Protein AF-A0A819PE55-F1 (afdb_monomer_lite)

Radius of gyration: 17.73 Å; chains: 1; bounding box: 42×28×51 Å

Secondary structure (DSSP, 8-state):
--EE-SSEEEEEETTTTEEEEEEGGGBSS-GGG--TT--EEEEEEEETTTTEEEEEEEEE-------SSPPP----S--------------

Sequence (91 aa):
IEKLCSTYGFVYCCHRDGRYFFHFSEYKNDITQAKIGDVVEFEIIIDKRKQKPVAINIIPVSSEIIGENRVEGTIAVVARQQLLNNGVNFI

Structure (mmCIF, N/CA/C/O backbone):
data_AF-A0A819PE55-F1
#
_entry.id   AF-A0A819PE55-F1
#
loop_
_atom_site.group_PDB
_atom_site.id
_atom_site.type_symbol
_atom_site.label_atom_id
_atom_site.label_alt_id
_atom_site.label_comp_id
_atom_site.label_asym_id
_atom_site.label_entity_id
_atom_site.label_seq_id
_atom_site.pdbx_PDB_ins_code
_atom_site.Cartn_x
_atom_site.Cartn_y
_atom_site.Cartn_z
_atom_site.occupancy
_atom_site.B_iso_or_equiv
_atom_site.auth_seq_id
_atom_site.auth_comp_id
_atom_site.auth_asym_id
_atom_site.auth_atom_id
_atom_site.pdbx_PDB_model_num
ATOM 1 N N . ILE A 1 1 ? -3.779 -3.108 -3.547 1.00 94.44 1 ILE A N 1
ATOM 2 C CA . ILE A 1 1 ? -4.488 -3.081 -2.249 1.00 94.44 1 ILE A CA 1
ATOM 3 C C . ILE A 1 1 ? -5.231 -4.397 -2.102 1.00 94.44 1 ILE A C 1
ATOM 5 O O . ILE A 1 1 ? -5.982 -4.760 -2.995 1.00 94.44 1 ILE A O 1
ATOM 9 N N . GLU A 1 2 ? -5.004 -5.123 -1.011 1.00 96.06 2 GLU A N 1
ATOM 10 C CA . GLU A 1 2 ? -5.626 -6.434 -0.764 1.00 96.06 2 GLU A CA 1
ATOM 11 C C . GLU A 1 2 ? -6.943 -6.306 0.013 1.00 96.06 2 GLU A C 1
ATOM 13 O O . GLU A 1 2 ? -7.913 -6.999 -0.276 1.00 96.06 2 GLU A O 1
ATOM 18 N N . LYS A 1 3 ? -7.001 -5.412 1.010 1.00 97.31 3 LYS A N 1
ATOM 19 C CA . LYS A 1 3 ? -8.193 -5.214 1.847 1.00 97.31 3 LYS A CA 1
ATOM 20 C C . LYS A 1 3 ? -8.276 -3.782 2.362 1.00 97.31 3 LYS A C 1
ATOM 22 O O . LYS A 1 3 ? -7.258 -3.219 2.756 1.00 97.31 3 LYS A O 1
ATOM 27 N N . LEU A 1 4 ? -9.491 -3.246 2.443 1.00 97.69 4 LEU A N 1
ATOM 28 C CA . LEU A 1 4 ? -9.809 -1.970 3.087 1.00 97.69 4 LEU A CA 1
ATOM 29 C C . LEU A 1 4 ? -10.794 -2.205 4.242 1.00 97.69 4 LEU A C 1
ATOM 31 O O . LEU A 1 4 ? -11.725 -3.002 4.118 1.00 97.69 4 LEU A O 1
ATOM 35 N N . CYS A 1 5 ? -10.554 -1.546 5.371 1.00 96.31 5 CYS A N 1
ATOM 36 C CA . CYS A 1 5 ? -11.423 -1.500 6.550 1.00 96.31 5 CYS A CA 1
ATOM 37 C C . CYS A 1 5 ? -11.867 -0.039 6.793 1.00 96.31 5 CYS A C 1
ATOM 39 O O . CYS A 1 5 ? -11.753 0.790 5.900 1.00 96.31 5 CYS A O 1
ATOM 41 N N . SER A 1 6 ? -12.368 0.307 7.986 1.00 94.75 6 SER A N 1
ATOM 42 C CA . SER A 1 6 ? -12.893 1.659 8.258 1.00 94.75 6 SER A CA 1
ATOM 43 C C . SER A 1 6 ? -11.836 2.773 8.273 1.00 94.75 6 SER A C 1
ATOM 45 O O . SER A 1 6 ? -12.136 3.889 7.870 1.00 94.75 6 SER A O 1
ATOM 47 N N . THR A 1 7 ? -10.622 2.502 8.767 1.00 96.44 7 THR A N 1
ATOM 48 C CA . THR A 1 7 ? -9.552 3.517 8.937 1.00 96.44 7 THR A CA 1
ATOM 49 C C . THR A 1 7 ? -8.160 3.013 8.540 1.00 96.44 7 THR A C 1
ATOM 51 O O . THR A 1 7 ? -7.146 3.681 8.747 1.00 96.44 7 THR A O 1
ATOM 54 N N . TYR A 1 8 ? -8.084 1.799 8.002 1.00 97.25 8 TYR A N 1
ATOM 55 C CA . TYR A 1 8 ? -6.832 1.131 7.671 1.00 97.25 8 TYR A CA 1
ATOM 56 C C . TYR A 1 8 ? -7.043 0.111 6.556 1.00 97.25 8 TYR A C 1
ATOM 58 O O . TYR A 1 8 ? -8.174 -0.276 6.250 1.00 97.25 8 TYR A O 1
ATOM 66 N N . GLY A 1 9 ? -5.949 -0.372 5.982 1.00 97.56 9 GLY A N 1
ATOM 67 C CA . GLY A 1 9 ? -5.982 -1.408 4.963 1.00 97.56 9 GLY A CA 1
ATOM 68 C C . GLY A 1 9 ? -4.776 -2.334 5.007 1.00 97.56 9 GLY A C 1
ATOM 69 O O . GLY A 1 9 ? -3.905 -2.242 5.876 1.00 97.56 9 GLY A O 1
ATOM 70 N N . PHE A 1 10 ? -4.753 -3.254 4.048 1.00 97.62 10 PHE A N 1
ATOM 71 C CA . PHE A 1 10 ? -3.632 -4.144 3.790 1.00 97.62 10 PHE A CA 1
ATOM 72 C C . PHE A 1 10 ? -3.207 -4.068 2.327 1.00 97.62 10 PHE A C 1
ATOM 74 O O . PHE A 1 10 ? -4.054 -4.070 1.427 1.00 97.62 10 PHE A O 1
ATOM 81 N N . VAL A 1 11 ? -1.897 -4.042 2.095 1.00 96.56 11 VAL A N 1
ATOM 82 C CA . VAL A 1 11 ? -1.286 -4.178 0.768 1.00 96.56 11 VAL A CA 1
ATOM 83 C C . VAL A 1 11 ? -0.525 -5.494 0.694 1.00 96.56 11 VAL A C 1
ATOM 85 O O . VAL A 1 11 ? 0.077 -5.924 1.680 1.00 96.56 11 VAL A O 1
ATOM 88 N N . TYR A 1 12 ? -0.550 -6.114 -0.479 1.00 96.00 12 TYR A N 1
ATOM 89 C CA . TYR A 1 12 ? 0.233 -7.304 -0.776 1.00 96.00 12 TYR A CA 1
ATOM 90 C C . TYR A 1 12 ? 1.462 -6.911 -1.597 1.00 96.00 12 TYR A C 1
ATOM 92 O O . TYR A 1 12 ? 1.333 -6.177 -2.578 1.00 96.00 12 TYR A O 1
ATOM 100 N N . CYS A 1 13 ? 2.641 -7.397 -1.210 1.00 90.50 13 CYS A N 1
ATOM 101 C CA . CYS A 1 13 ? 3.876 -7.248 -1.974 1.00 90.50 13 CYS A CA 1
ATOM 102 C C . CYS A 1 13 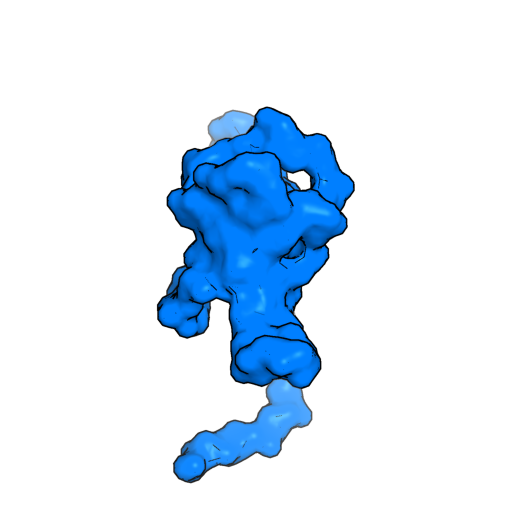? 4.203 -8.553 -2.701 1.00 90.50 13 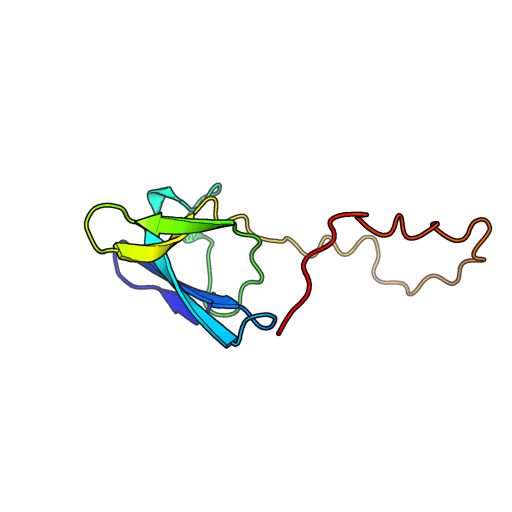CYS A C 1
ATOM 104 O O . CYS A 1 13 ? 4.566 -9.535 -2.056 1.00 90.50 13 CYS A O 1
ATOM 106 N N . CYS A 1 14 ? 4.156 -8.542 -4.033 1.00 81.12 14 CYS A N 1
ATOM 107 C CA . CYS A 1 14 ? 4.499 -9.705 -4.856 1.00 81.12 14 CYS A CA 1
ATOM 108 C C . CYS A 1 14 ? 5.985 -10.100 -4.795 1.00 81.12 14 CYS A C 1
ATOM 110 O O . CYS A 1 14 ? 6.309 -11.264 -4.973 1.00 81.12 14 CYS A O 1
ATOM 112 N N . HIS A 1 15 ? 6.896 -9.159 -4.523 1.00 78.94 15 HIS A N 1
ATOM 113 C CA . HIS A 1 15 ? 8.340 -9.432 -4.510 1.00 78.94 15 HIS A CA 1
ATOM 114 C C . HIS A 1 15 ? 8.855 -10.022 -3.192 1.00 78.94 15 HIS A C 1
ATOM 116 O O . HIS A 1 15 ? 9.955 -10.565 -3.153 1.00 78.94 15 HIS A O 1
ATOM 122 N N . ARG A 1 16 ? 8.114 -9.850 -2.091 1.00 76.56 16 ARG A N 1
ATOM 123 C CA . ARG A 1 16 ? 8.536 -10.272 -0.745 1.00 76.56 16 ARG A CA 1
ATOM 124 C C . ARG A 1 16 ? 7.510 -11.164 -0.041 1.00 76.56 16 ARG A C 1
ATOM 126 O O . ARG A 1 16 ? 7.607 -11.302 1.173 1.00 76.56 16 ARG A O 1
ATOM 133 N N . ASP A 1 17 ? 6.537 -11.704 -0.787 1.00 73.62 17 ASP A N 1
ATOM 134 C CA . ASP A 1 17 ? 5.398 -12.505 -0.297 1.00 73.62 17 ASP A CA 1
ATOM 135 C C . ASP A 1 17 ? 4.912 -12.054 1.087 1.00 73.62 17 ASP A C 1
ATOM 137 O O . ASP A 1 17 ? 4.929 -12.776 2.085 1.00 73.62 17 ASP A O 1
ATOM 141 N N . GLY A 1 18 ? 4.536 -10.776 1.156 1.00 86.44 18 GLY A N 1
ATOM 142 C CA . GLY A 1 18 ? 4.260 -10.096 2.412 1.00 86.44 18 GLY A CA 1
ATOM 143 C C . GLY A 1 18 ? 2.975 -9.290 2.351 1.00 86.44 18 GLY A C 1
ATOM 144 O O . GLY A 1 18 ? 2.779 -8.476 1.448 1.00 86.44 18 GLY A O 1
ATOM 145 N N . ARG A 1 19 ? 2.120 -9.487 3.358 1.00 95.00 19 ARG A N 1
ATOM 146 C CA . ARG A 1 19 ? 0.921 -8.681 3.590 1.00 95.00 19 ARG A CA 1
ATOM 147 C C . ARG A 1 19 ? 1.192 -7.641 4.671 1.00 95.00 19 ARG A C 1
ATOM 149 O O . ARG A 1 19 ? 1.377 -7.982 5.843 1.00 95.00 19 ARG A O 1
ATOM 156 N N . TYR A 1 20 ? 1.155 -6.370 4.294 1.00 96.31 20 TYR A N 1
ATOM 157 C CA . TYR A 1 20 ? 1.520 -5.258 5.168 1.00 96.31 20 TYR A CA 1
ATOM 158 C C . TYR A 1 20 ? 0.312 -4.400 5.522 1.00 96.31 20 TYR A C 1
ATOM 160 O O . TYR A 1 20 ? -0.536 -4.109 4.683 1.00 96.31 20 TYR A O 1
ATOM 168 N N . PHE A 1 21 ? 0.235 -4.013 6.793 1.00 96.81 21 PHE A N 1
ATOM 169 C CA . PHE A 1 21 ? -0.763 -3.079 7.310 1.00 96.81 21 PHE A CA 1
ATOM 170 C C . PHE A 1 21 ? -0.373 -1.641 6.954 1.00 96.81 21 PHE A C 1
ATOM 172 O O . PHE A 1 21 ? 0.804 -1.302 7.066 1.00 96.81 21 PHE A O 1
ATOM 179 N N . PHE A 1 22 ? -1.353 -0.802 6.620 1.00 97.38 22 PHE A N 1
ATOM 180 C CA . PHE A 1 22 ? -1.192 0.650 6.520 1.00 97.38 22 PHE A CA 1
ATOM 181 C C . PHE A 1 22 ? -2.397 1.374 7.131 1.00 97.38 22 PHE A C 1
ATOM 183 O O . PHE A 1 22 ? -3.523 0.870 7.092 1.00 97.38 22 PHE A O 1
ATOM 190 N N . HIS A 1 23 ? -2.171 2.564 7.686 1.00 97.31 23 HIS A N 1
ATOM 191 C CA . HIS A 1 23 ? -3.240 3.467 8.116 1.00 97.31 23 HIS A CA 1
ATOM 192 C C . HIS A 1 23 ? -3.634 4.393 6.959 1.00 97.31 23 HIS A C 1
ATOM 194 O O . HIS A 1 23 ? -2.791 4.727 6.133 1.00 97.31 23 HIS A O 1
ATOM 200 N N . PHE A 1 24 ? -4.885 4.850 6.893 1.00 97.25 24 PHE A N 1
ATOM 201 C CA . PHE A 1 24 ? -5.337 5.725 5.800 1.00 97.25 24 PHE A CA 1
ATOM 202 C C . PHE A 1 24 ? -4.559 7.043 5.690 1.00 97.25 24 PHE A C 1
ATOM 204 O O . PHE A 1 24 ? -4.443 7.575 4.594 1.00 97.25 24 PHE A O 1
ATOM 211 N N . SER A 1 25 ? -3.954 7.522 6.783 1.00 96.38 25 SER A N 1
ATOM 212 C CA . SER A 1 25 ? -3.050 8.686 6.760 1.00 96.38 25 SER A CA 1
ATOM 213 C C . SER A 1 25 ? -1.802 8.492 5.900 1.00 96.38 25 SER A C 1
ATOM 215 O O . SER A 1 25 ? -1.170 9.472 5.524 1.00 96.38 25 SER A O 1
ATOM 217 N N . GLU A 1 26 ? -1.422 7.245 5.622 1.00 96.81 26 GLU A N 1
ATOM 218 C CA . GLU A 1 26 ? -0.276 6.931 4.771 1.00 96.81 26 GLU A CA 1
ATOM 219 C C . GLU A 1 26 ? -0.621 7.008 3.283 1.00 96.81 26 GLU A C 1
ATOM 221 O O . GLU A 1 26 ? 0.286 7.010 2.456 1.00 96.81 26 GLU A O 1
ATOM 226 N N . TYR A 1 27 ? -1.906 7.064 2.925 1.00 96.44 27 TYR A N 1
ATOM 227 C CA . TYR A 1 27 ? -2.351 7.167 1.541 1.00 96.44 27 TYR A CA 1
ATOM 228 C C . TYR A 1 27 ? -2.245 8.616 1.060 1.00 96.44 27 TYR A C 1
ATOM 230 O O . TYR A 1 27 ? -2.855 9.511 1.640 1.00 96.44 27 TYR A O 1
ATOM 238 N N . LYS A 1 28 ? -1.438 8.863 0.022 1.00 92.81 28 LYS A N 1
ATOM 239 C CA . LYS A 1 28 ? -1.095 10.227 -0.425 1.00 92.81 28 LYS A CA 1
ATOM 240 C C . LYS A 1 28 ? -2.253 10.985 -1.078 1.00 92.81 28 LYS A C 1
ATOM 242 O O . LYS A 1 28 ? -2.248 12.212 -1.046 1.00 92.81 28 LYS A O 1
ATOM 247 N N . ASN A 1 29 ? -3.223 10.273 -1.648 1.00 89.12 29 ASN A N 1
ATOM 248 C CA . ASN A 1 29 ? -4.366 10.863 -2.345 1.00 89.12 29 ASN A CA 1
ATOM 249 C C . ASN A 1 29 ? -5.639 10.770 -1.488 1.00 89.12 29 ASN A C 1
ATOM 251 O O . ASN A 1 29 ? -5.597 10.455 -0.301 1.00 89.12 29 ASN A O 1
ATOM 255 N N . ASP A 1 30 ? -6.798 11.031 -2.087 1.00 91.38 30 ASP A N 1
ATOM 256 C CA . ASP A 1 30 ? -8.076 10.781 -1.430 1.00 91.38 30 ASP A CA 1
ATOM 257 C C . ASP A 1 30 ? -8.311 9.268 -1.270 1.00 91.38 30 ASP A C 1
ATOM 259 O O . ASP A 1 30 ? -8.494 8.539 -2.250 1.00 91.38 30 ASP A O 1
ATOM 263 N N . ILE A 1 31 ? -8.307 8.790 -0.021 1.00 93.69 31 ILE A N 1
ATOM 264 C CA . ILE A 1 31 ? -8.524 7.376 0.311 1.00 93.69 31 ILE A CA 1
ATOM 265 C C . ILE A 1 31 ? -9.897 6.863 -0.142 1.00 93.69 31 ILE A C 1
ATOM 267 O O . ILE A 1 31 ? -10.047 5.667 -0.378 1.00 93.69 31 ILE A O 1
ATOM 271 N N . THR A 1 32 ? -10.894 7.737 -0.312 1.00 93.25 32 THR A N 1
ATOM 272 C CA . THR A 1 32 ? -12.229 7.336 -0.788 1.00 93.25 32 THR A CA 1
ATOM 273 C C . THR A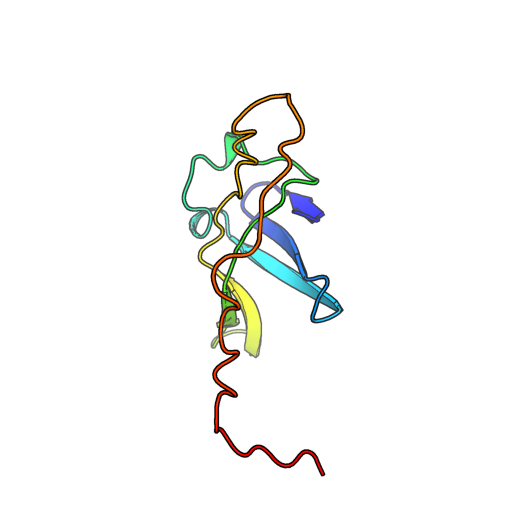 1 32 ? -12.214 6.828 -2.230 1.00 93.25 32 THR A C 1
ATOM 275 O O . THR A 1 32 ? -13.118 6.099 -2.638 1.00 93.25 32 THR A O 1
ATOM 278 N N . GLN A 1 33 ? -11.172 7.170 -2.992 1.00 91.00 33 GLN A N 1
ATOM 279 C CA . GLN A 1 33 ? -10.978 6.711 -4.365 1.00 91.00 33 GLN A CA 1
ATOM 280 C C . GLN A 1 33 ? -10.273 5.353 -4.442 1.00 91.00 33 GLN A C 1
ATOM 282 O O . GLN A 1 33 ? -10.321 4.712 -5.491 1.00 91.00 33 GLN A O 1
ATOM 287 N N . ALA A 1 34 ? -9.636 4.911 -3.353 1.00 93.1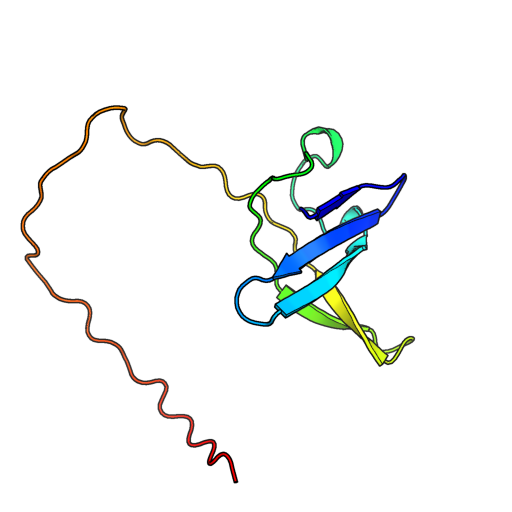9 34 ALA A N 1
ATOM 288 C CA . ALA A 1 34 ? -8.912 3.651 -3.307 1.00 93.19 34 ALA A CA 1
ATOM 289 C C . ALA A 1 34 ? -9.870 2.455 -3.360 1.00 93.19 34 ALA A C 1
ATOM 291 O O . ALA A 1 34 ? -10.888 2.407 -2.662 1.00 93.19 34 ALA A O 1
ATOM 292 N N . LYS A 1 35 ? -9.512 1.440 -4.143 1.00 95.00 35 LYS A N 1
ATOM 293 C CA . LYS A 1 35 ? -10.282 0.206 -4.315 1.00 95.00 35 LYS A CA 1
ATOM 294 C C . LYS A 1 35 ? -9.427 -1.023 -4.038 1.00 95.00 35 LYS A C 1
ATOM 296 O O . LYS A 1 35 ? -8.200 -1.030 -4.151 1.00 95.00 35 LYS A O 1
ATOM 301 N N . ILE A 1 36 ? -10.099 -2.109 -3.662 1.00 95.69 36 ILE A N 1
ATOM 302 C CA . ILE A 1 36 ? -9.462 -3.428 -3.607 1.00 95.69 36 ILE A CA 1
ATOM 303 C C . ILE A 1 36 ? -9.028 -3.795 -5.030 1.00 95.69 36 ILE A C 1
ATOM 305 O O . ILE A 1 36 ? -9.815 -3.677 -5.964 1.00 95.69 36 ILE A O 1
ATOM 309 N N . GLY A 1 37 ? -7.779 -4.234 -5.177 1.00 93.88 37 GLY A N 1
ATOM 310 C CA . GLY A 1 37 ? -7.149 -4.511 -6.468 1.00 93.88 37 GLY A CA 1
ATOM 311 C C . GLY A 1 37 ? -6.218 -3.409 -6.974 1.00 93.88 37 GLY A C 1
ATOM 312 O O . GLY A 1 37 ? -5.342 -3.719 -7.774 1.00 93.88 37 GLY A O 1
ATOM 313 N N . ASP A 1 38 ? -6.311 -2.174 -6.463 1.00 93.44 38 ASP A N 1
ATOM 314 C CA . ASP A 1 38 ? -5.486 -1.067 -6.970 1.00 93.44 38 ASP A CA 1
ATOM 315 C C . ASP A 1 38 ? -3.991 -1.341 -6.806 1.00 93.44 38 ASP A C 1
ATOM 317 O O . ASP A 1 38 ? -3.530 -1.760 -5.737 1.00 93.44 38 ASP A O 1
ATOM 321 N N . VAL A 1 39 ? -3.217 -1.075 -7.854 1.00 92.69 39 VAL A N 1
ATOM 322 C CA . VAL A 1 39 ? -1.757 -1.146 -7.790 1.00 92.69 39 VAL A CA 1
ATOM 323 C C . VAL A 1 39 ? -1.248 0.107 -7.087 1.00 92.69 39 VAL A C 1
ATOM 325 O O . VAL A 1 39 ? -1.654 1.225 -7.401 1.00 92.69 39 VAL A O 1
ATOM 328 N N . VAL A 1 40 ? -0.383 -0.091 -6.097 1.00 94.25 40 VAL A N 1
ATOM 329 C CA . VAL A 1 40 ? 0.158 0.990 -5.274 1.00 94.25 40 VAL A CA 1
ATOM 330 C C . VAL A 1 40 ? 1.655 0.801 -5.080 1.00 94.25 40 VAL A C 1
ATOM 332 O O . VAL A 1 40 ? 2.122 -0.326 -4.899 1.00 94.25 40 VAL A O 1
ATOM 335 N N . GLU A 1 41 ? 2.386 1.905 -5.073 1.00 94.31 41 GLU A N 1
ATOM 336 C CA . GLU A 1 41 ? 3.757 1.984 -4.578 1.00 94.31 41 GLU A CA 1
ATOM 337 C C . GLU A 1 41 ? 3.744 2.325 -3.086 1.00 94.31 41 GLU A C 1
ATOM 339 O O . GLU A 1 41 ? 2.833 2.995 -2.597 1.00 94.31 41 GLU A O 1
ATOM 344 N N . PHE A 1 42 ? 4.721 1.808 -2.341 1.00 95.19 42 PHE A N 1
ATOM 345 C CA . PHE A 1 42 ? 4.837 2.028 -0.901 1.00 95.19 42 PHE A CA 1
ATOM 346 C C . PHE A 1 42 ? 6.238 1.697 -0.390 1.00 95.19 42 PHE A C 1
ATOM 348 O O . PHE A 1 42 ? 6.995 0.950 -1.014 1.00 95.19 42 PHE A O 1
ATOM 355 N N . GLU A 1 43 ? 6.547 2.188 0.806 1.00 95.19 43 GLU A N 1
ATOM 356 C CA . GLU A 1 43 ? 7.750 1.830 1.554 1.00 95.19 43 GLU A CA 1
ATOM 357 C C . GLU A 1 43 ? 7.395 0.920 2.738 1.00 95.19 43 GLU A C 1
ATOM 359 O O . GLU A 1 43 ? 6.305 1.012 3.303 1.00 95.19 43 GLU A O 1
ATOM 364 N N . ILE A 1 44 ? 8.322 0.044 3.140 1.00 94.31 44 ILE A N 1
ATOM 365 C CA . ILE A 1 44 ? 8.163 -0.822 4.318 1.00 94.31 44 ILE A CA 1
ATOM 366 C C . ILE A 1 44 ? 9.097 -0.335 5.421 1.00 94.31 44 ILE A C 1
ATOM 368 O O . ILE A 1 44 ? 10.315 -0.320 5.239 1.00 94.31 44 ILE A O 1
ATOM 372 N N . ILE A 1 45 ? 8.539 -0.026 6.590 1.00 94.38 45 ILE A N 1
ATOM 373 C CA . ILE A 1 45 ? 9.302 0.306 7.802 1.00 94.38 45 ILE A CA 1
ATOM 374 C C . ILE A 1 45 ? 8.930 -0.622 8.955 1.00 94.38 45 ILE A C 1
ATOM 376 O O . ILE A 1 45 ? 7.865 -1.235 8.948 1.00 94.38 45 ILE A O 1
ATOM 380 N N . ILE A 1 46 ? 9.775 -0.701 9.983 1.00 94.50 46 ILE A N 1
ATOM 381 C CA . ILE A 1 46 ? 9.430 -1.378 11.238 1.00 94.50 46 ILE A CA 1
ATOM 382 C C . ILE A 1 46 ? 8.747 -0.379 12.176 1.00 94.50 46 ILE A C 1
ATOM 384 O O . ILE A 1 46 ? 9.359 0.606 12.594 1.00 94.50 46 ILE A O 1
ATOM 388 N N . ASP A 1 47 ? 7.492 -0.644 12.550 1.00 92.06 47 ASP A N 1
ATOM 389 C CA . ASP A 1 47 ? 6.830 0.085 13.634 1.00 92.06 47 ASP A CA 1
ATOM 390 C C . ASP A 1 47 ? 7.581 -0.197 14.940 1.00 92.06 47 ASP A C 1
ATOM 392 O O . ASP A 1 47 ? 7.533 -1.308 15.470 1.00 92.06 47 ASP A O 1
ATOM 396 N N . LYS A 1 48 ? 8.260 0.819 15.481 1.00 91.50 48 LYS A N 1
ATOM 397 C CA . LYS A 1 48 ? 9.079 0.696 16.697 1.00 91.50 48 LYS A CA 1
ATOM 398 C C . LYS A 1 48 ? 8.283 0.232 17.918 1.00 91.50 48 LYS A C 1
ATOM 400 O O . LYS A 1 48 ? 8.865 -0.382 18.809 1.00 91.50 48 LYS A O 1
ATOM 405 N N . ARG A 1 49 ? 6.974 0.508 17.974 1.00 91.38 49 ARG A N 1
ATOM 406 C CA . ARG A 1 49 ? 6.117 0.120 19.107 1.00 91.38 49 ARG A CA 1
ATOM 407 C C . ARG A 1 49 ? 5.767 -1.361 19.060 1.00 91.38 49 ARG A C 1
ATOM 409 O O . ARG A 1 49 ? 5.762 -2.018 20.093 1.00 91.38 49 ARG A O 1
ATOM 416 N N . LYS A 1 50 ? 5.455 -1.874 17.868 1.00 88.81 50 LYS A N 1
ATOM 417 C CA . LYS A 1 50 ? 4.974 -3.252 17.663 1.00 88.81 50 LYS A CA 1
ATOM 418 C C . LYS A 1 50 ? 6.041 -4.210 17.133 1.00 88.81 50 LYS A C 1
ATOM 420 O O . LYS A 1 50 ? 5.756 -5.395 17.015 1.00 88.81 50 LYS A O 1
ATOM 425 N N . GLN A 1 51 ? 7.224 -3.702 16.781 1.00 92.62 51 GLN A N 1
ATOM 426 C CA . GLN A 1 51 ? 8.310 -4.441 16.125 1.00 92.62 51 GLN A CA 1
ATOM 427 C C . GLN A 1 51 ? 7.824 -5.230 14.897 1.00 92.62 51 GLN A C 1
ATOM 429 O O . GLN A 1 51 ? 8.246 -6.355 14.646 1.00 92.62 51 GLN A O 1
ATOM 434 N N . LYS A 1 52 ? 6.896 -4.639 14.131 1.00 91.75 52 LYS A N 1
ATOM 435 C CA . LYS A 1 52 ? 6.258 -5.273 12.971 1.00 91.75 52 LYS A CA 1
ATOM 436 C C . LYS A 1 52 ? 6.450 -4.414 11.720 1.00 91.75 52 LYS A C 1
ATOM 438 O O . LYS A 1 52 ? 6.287 -3.196 11.819 1.00 91.75 52 LYS A O 1
ATOM 443 N N . PRO A 1 53 ? 6.745 -5.011 10.551 1.00 93.69 53 PRO A N 1
ATOM 444 C CA . PRO A 1 53 ? 6.768 -4.270 9.301 1.00 93.69 53 PRO A CA 1
ATOM 445 C C . PRO A 1 53 ? 5.377 -3.727 8.947 1.00 93.69 53 PRO A C 1
ATOM 447 O O . PRO A 1 53 ? 4.378 -4.454 8.987 1.00 93.69 53 PRO A O 1
ATOM 450 N N . VAL A 1 54 ? 5.327 -2.451 8.584 1.00 95.62 54 VAL A N 1
ATOM 451 C CA . VAL A 1 54 ? 4.134 -1.728 8.133 1.00 95.62 54 VAL A CA 1
ATOM 452 C C . VAL A 1 54 ? 4.444 -0.996 6.832 1.00 95.62 54 VAL A C 1
ATOM 454 O O . VAL A 1 54 ? 5.591 -0.618 6.590 1.00 95.62 54 VAL A O 1
ATOM 457 N N . ALA A 1 55 ? 3.424 -0.826 5.995 1.00 96.62 55 ALA A N 1
ATOM 458 C CA . ALA A 1 55 ? 3.527 -0.051 4.769 1.00 96.62 55 ALA A CA 1
ATOM 459 C C . ALA A 1 55 ? 3.193 1.419 5.056 1.00 96.62 55 ALA A C 1
ATOM 461 O O . ALA A 1 55 ? 2.203 1.713 5.732 1.00 96.62 55 ALA A O 1
ATOM 462 N N . ILE A 1 56 ? 4.026 2.320 4.545 1.00 96.75 56 ILE A N 1
ATOM 463 C CA . ILE A 1 56 ? 3.885 3.778 4.650 1.00 96.75 56 ILE A CA 1
ATOM 464 C C . ILE A 1 56 ? 3.993 4.412 3.262 1.00 96.75 56 ILE A C 1
ATOM 466 O O . ILE A 1 56 ? 4.420 3.741 2.317 1.00 96.75 56 ILE A O 1
ATOM 470 N N . ASN A 1 57 ? 3.638 5.696 3.143 1.00 96.56 57 ASN A N 1
ATOM 471 C CA . ASN A 1 57 ? 3.685 6.431 1.871 1.00 96.56 57 ASN A CA 1
ATOM 472 C C . ASN A 1 57 ? 2.993 5.666 0.721 1.00 96.56 57 ASN A C 1
ATOM 474 O O . ASN A 1 57 ? 3.592 5.431 -0.324 1.00 96.56 57 ASN A O 1
ATOM 478 N N . ILE A 1 58 ? 1.738 5.254 0.914 1.00 96.38 58 ILE A N 1
ATOM 479 C CA . ILE A 1 58 ? 0.964 4.549 -0.112 1.00 96.38 58 ILE A CA 1
ATOM 480 C C . ILE A 1 58 ? 0.611 5.524 -1.239 1.00 96.38 58 ILE A C 1
ATOM 482 O O . ILE A 1 58 ? -0.117 6.499 -1.030 1.00 96.38 58 ILE A O 1
ATOM 486 N N . ILE A 1 59 ? 1.104 5.241 -2.438 1.00 95.44 59 ILE A N 1
ATOM 487 C CA . ILE A 1 59 ? 0.903 6.052 -3.638 1.00 95.44 59 ILE A CA 1
ATOM 488 C C . ILE A 1 59 ? 0.143 5.205 -4.663 1.00 95.44 59 ILE A C 1
ATOM 490 O O . ILE A 1 59 ? 0.638 4.146 -5.052 1.00 95.44 59 ILE A O 1
ATOM 494 N N . PRO A 1 60 ? -1.057 5.619 -5.108 1.00 92.88 60 PRO A N 1
ATOM 495 C CA . PRO A 1 60 ? -1.742 4.921 -6.187 1.00 92.88 60 PRO A CA 1
ATOM 496 C C . PRO A 1 60 ? -0.968 5.060 -7.493 1.00 92.88 60 PRO A C 1
ATOM 498 O O . PRO A 1 60 ? -0.628 6.165 -7.911 1.00 92.88 60 PRO A O 1
ATOM 501 N N . VAL A 1 61 ? -0.733 3.930 -8.155 1.00 90.44 61 VAL A N 1
ATOM 502 C CA . VAL A 1 61 ? -0.163 3.907 -9.498 1.00 90.44 61 VAL A CA 1
ATOM 503 C C . VAL A 1 61 ? -1.322 4.052 -10.471 1.00 90.44 61 VAL A C 1
ATOM 505 O O . VAL A 1 61 ? -2.031 3.086 -10.763 1.00 90.44 61 VAL A O 1
ATOM 508 N N . SER A 1 62 ? -1.550 5.267 -10.968 1.00 76.44 62 SER A N 1
ATOM 509 C CA . SER A 1 62 ? -2.414 5.432 -12.130 1.00 76.44 62 SER A CA 1
ATOM 510 C C . SER A 1 62 ? -1.728 4.772 -13.317 1.00 76.44 62 SER A C 1
ATOM 512 O O . SER A 1 62 ? -0.611 5.130 -13.683 1.00 76.44 62 SER A O 1
ATOM 514 N N . SER A 1 63 ? -2.404 3.810 -13.941 1.00 62.81 63 SER A N 1
ATOM 515 C CA . SER A 1 63 ? -2.047 3.418 -15.299 1.00 62.81 63 SER A CA 1
ATOM 516 C C . SER A 1 63 ? -2.415 4.589 -16.203 1.00 62.81 63 SER A C 1
ATOM 518 O O . SER A 1 63 ? -3.540 4.670 -16.690 1.00 62.81 63 SER A O 1
ATOM 520 N N . GLU A 1 64 ? -1.509 5.548 -16.372 1.00 59.44 64 GLU A N 1
ATOM 521 C CA . GLU A 1 64 ? -1.616 6.491 -17.477 1.00 59.44 64 GLU A CA 1
ATOM 522 C C . GLU A 1 64 ? -1.451 5.671 -18.755 1.00 59.44 64 GLU A C 1
ATOM 524 O O . GLU A 1 64 ? -0.348 5.306 -19.160 1.00 59.44 64 GLU A O 1
ATOM 529 N N . ILE A 1 65 ? -2.578 5.304 -19.364 1.00 57.41 65 ILE A N 1
ATOM 530 C CA . ILE A 1 65 ? -2.596 4.749 -20.711 1.00 57.41 65 ILE A CA 1
ATOM 531 C C . ILE A 1 65 ? -2.236 5.915 -21.633 1.00 57.41 65 ILE A C 1
ATOM 533 O O . ILE A 1 65 ? -3.099 6.684 -22.057 1.00 57.41 65 ILE A O 1
ATOM 537 N N . ILE A 1 66 ? -0.943 6.091 -21.903 1.00 58.47 66 ILE A N 1
ATOM 538 C CA . ILE A 1 66 ? -0.450 7.042 -22.902 1.00 58.47 66 ILE A CA 1
ATOM 539 C C . ILE A 1 66 ? -0.722 6.421 -24.280 1.00 58.47 66 ILE A C 1
ATOM 541 O O . ILE A 1 66 ? 0.158 5.856 -24.922 1.00 58.47 66 ILE A O 1
ATOM 545 N N . GLY A 1 67 ? -1.986 6.486 -24.703 1.00 61.06 67 GLY A N 1
ATOM 546 C CA . GLY A 1 67 ? -2.468 5.989 -25.990 1.00 61.06 67 GLY A CA 1
ATOM 547 C C . GLY A 1 67 ? -2.970 4.542 -25.970 1.00 61.06 67 GLY A C 1
ATOM 548 O O . GLY A 1 67 ? -2.407 3.659 -25.334 1.00 61.06 67 GLY A O 1
ATOM 549 N N . GLU A 1 68 ? -4.047 4.294 -26.716 1.00 68.88 68 GLU A N 1
ATOM 550 C CA . GLU A 1 68 ? -4.640 2.957 -26.895 1.00 68.88 68 GLU A CA 1
ATOM 551 C C . GLU A 1 68 ? -3.825 2.071 -27.855 1.00 68.88 68 GLU A C 1
ATOM 553 O O . GLU A 1 68 ? -4.007 0.854 -27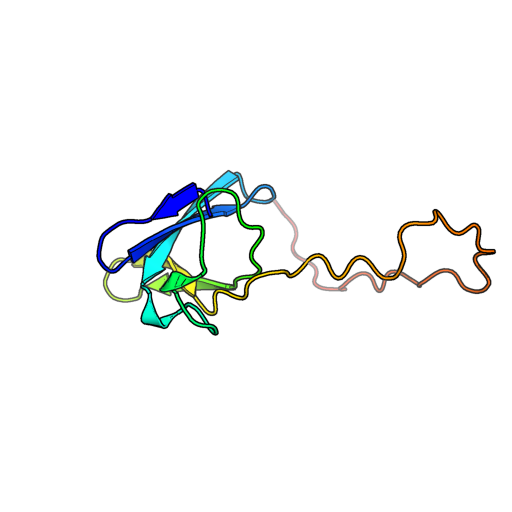.913 1.00 68.88 68 GLU A O 1
ATOM 558 N N . ASN A 1 69 ? -2.910 2.676 -28.615 1.00 79.38 69 ASN A N 1
ATOM 559 C CA . ASN A 1 69 ? -2.149 1.995 -29.649 1.00 79.38 69 ASN A CA 1
ATOM 560 C C . ASN A 1 69 ? -0.839 1.442 -29.092 1.00 79.38 69 ASN A C 1
ATOM 562 O O . ASN A 1 69 ? -0.033 2.170 -28.514 1.00 79.38 69 ASN A O 1
ATOM 566 N N . ARG A 1 70 ? -0.588 0.153 -29.343 1.00 75.44 70 ARG A N 1
ATOM 567 C CA . ARG A 1 70 ? 0.746 -0.426 -29.168 1.00 75.44 70 ARG A CA 1
ATOM 568 C C . ARG A 1 70 ? 1.722 0.318 -30.073 1.00 75.44 70 ARG A C 1
ATOM 570 O O . ARG A 1 70 ? 1.470 0.451 -31.268 1.00 75.44 70 ARG A O 1
ATOM 577 N N . VAL A 1 71 ? 2.829 0.772 -29.502 1.00 83.50 71 VAL A N 1
ATOM 578 C CA . VAL A 1 71 ? 3.918 1.398 -30.252 1.00 83.50 71 VAL A CA 1
ATOM 579 C C . VAL A 1 71 ? 5.054 0.403 -30.451 1.00 83.50 71 VAL A C 1
ATOM 581 O O . VAL A 1 71 ? 5.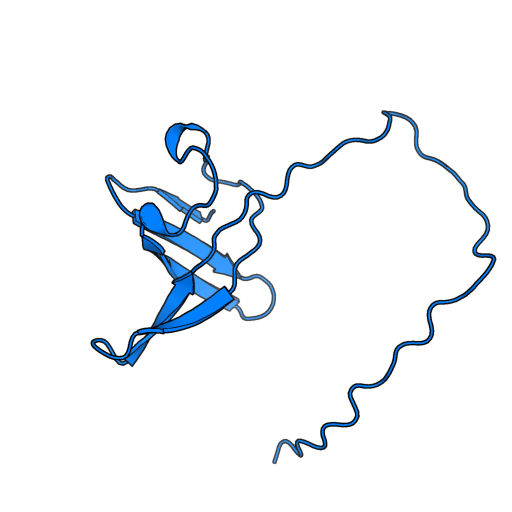366 -0.388 -29.562 1.00 83.50 71 VAL A O 1
ATOM 584 N N . GLU A 1 72 ? 5.677 0.459 -31.622 1.00 87.69 72 GLU A N 1
ATOM 585 C CA . GLU A 1 72 ? 6.936 -0.219 -31.911 1.00 87.69 72 GLU A CA 1
ATOM 586 C C . GLU A 1 72 ? 8.056 0.826 -31.861 1.00 87.69 72 GLU A C 1
ATOM 588 O O . GLU A 1 72 ? 7.898 1.939 -32.365 1.00 87.69 72 GLU A O 1
ATOM 593 N N . GLY A 1 73 ? 9.171 0.504 -31.207 1.00 85.50 73 GLY A N 1
ATOM 594 C CA . GLY A 1 73 ? 10.284 1.431 -31.028 1.00 85.50 73 GLY A CA 1
ATOM 595 C C . GLY A 1 73 ? 11.624 0.714 -31.083 1.00 85.50 73 GLY A C 1
ATOM 596 O O . GLY A 1 73 ? 11.756 -0.422 -30.633 1.00 85.50 73 GLY A O 1
ATOM 597 N N . THR A 1 74 ? 12.636 1.390 -31.621 1.00 90.75 74 THR A N 1
ATOM 598 C CA . THR A 1 74 ? 14.007 0.875 -31.665 1.00 90.75 74 THR A CA 1
ATOM 599 C C . THR A 1 74 ? 14.740 1.251 -30.382 1.00 90.75 74 THR A C 1
ATOM 601 O O . THR A 1 74 ? 14.802 2.425 -30.015 1.00 90.75 74 THR A O 1
ATOM 604 N N . ILE A 1 75 ? 15.348 0.270 -29.711 1.00 87.06 75 ILE A N 1
ATOM 605 C CA . ILE A 1 75 ? 16.207 0.524 -28.548 1.00 87.06 75 ILE A CA 1
ATOM 606 C C . ILE A 1 75 ? 17.502 1.186 -29.042 1.00 87.06 75 ILE A C 1
ATOM 608 O O . ILE A 1 75 ? 18.406 0.510 -29.526 1.00 87.06 75 ILE A O 1
ATOM 612 N N . ALA A 1 76 ? 17.592 2.514 -28.937 1.00 87.69 76 ALA A N 1
ATOM 613 C CA . ALA A 1 76 ? 18.784 3.267 -29.340 1.00 87.69 76 ALA A CA 1
ATOM 614 C C . ALA A 1 76 ? 19.918 3.181 -28.306 1.00 87.69 76 ALA A C 1
ATOM 616 O O . ALA A 1 76 ? 21.096 3.229 -28.655 1.00 87.69 76 ALA A O 1
ATOM 617 N N . VAL A 1 77 ? 19.565 3.055 -27.023 1.00 86.25 77 VAL A N 1
ATOM 618 C CA . VAL A 1 77 ? 20.515 2.960 -25.913 1.00 86.25 77 VAL A CA 1
ATOM 619 C C . VAL A 1 77 ? 20.002 1.930 -24.919 1.00 86.25 77 VAL A C 1
ATOM 621 O O . VAL A 1 77 ? 18.879 2.026 -24.430 1.00 86.25 77 VAL A O 1
ATOM 624 N N . VAL A 1 78 ? 20.844 0.951 -24.599 1.00 83.31 78 VAL A N 1
ATOM 625 C CA . VAL A 1 78 ? 20.572 0.003 -23.518 1.00 83.31 78 VAL A CA 1
ATOM 626 C C . VAL A 1 78 ? 20.953 0.665 -22.197 1.00 83.31 78 VAL A C 1
ATOM 628 O O . VAL A 1 78 ? 22.090 1.117 -22.030 1.00 83.31 78 VAL A O 1
ATOM 631 N N . ALA A 1 79 ? 20.013 0.723 -21.252 1.00 79.88 79 ALA A N 1
ATOM 632 C CA . ALA A 1 79 ? 20.308 1.168 -19.898 1.00 79.88 79 ALA A CA 1
ATOM 633 C C . ALA A 1 79 ? 21.375 0.245 -19.293 1.00 79.88 79 ALA A C 1
ATOM 635 O O . ALA A 1 79 ? 21.193 -0.971 -19.216 1.00 79.88 79 ALA A O 1
ATOM 636 N N . ARG A 1 80 ? 22.509 0.811 -18.872 1.00 77.56 80 ARG A N 1
ATOM 637 C CA . ARG A 1 80 ? 23.504 0.044 -18.122 1.00 77.56 80 ARG A CA 1
ATOM 638 C C . ARG A 1 80 ? 22.930 -0.183 -16.734 1.00 77.56 80 ARG A C 1
ATOM 640 O O . ARG A 1 80 ? 22.743 0.778 -15.992 1.00 77.56 80 ARG A O 1
ATOM 647 N N . GLN A 1 81 ? 22.663 -1.436 -16.382 1.00 56.78 81 GLN A N 1
ATOM 648 C CA . GLN A 1 81 ? 22.355 -1.782 -15.004 1.00 56.78 81 GLN A CA 1
ATOM 649 C C . GLN A 1 81 ? 23.593 -1.446 -14.169 1.00 56.78 81 GLN A C 1
ATOM 651 O O . GLN A 1 81 ? 24.609 -2.137 -14.241 1.00 56.78 81 GLN A O 1
ATOM 656 N N . GLN A 1 82 ? 23.545 -0.340 -13.425 1.00 55.91 82 GLN A N 1
ATOM 657 C CA . GLN A 1 82 ? 24.504 -0.122 -12.355 1.00 55.91 82 GLN A CA 1
ATOM 658 C C . GLN A 1 82 ? 24.220 -1.223 -11.341 1.00 55.91 82 GLN A C 1
ATOM 660 O O . GLN A 1 82 ? 23.222 -1.174 -10.625 1.00 55.91 82 GLN A O 1
ATOM 665 N N . LEU A 1 83 ? 25.061 -2.258 -11.338 1.00 57.56 83 LEU A N 1
ATOM 666 C CA . LEU A 1 83 ? 25.150 -3.157 -10.201 1.00 57.56 83 LEU A CA 1
ATOM 667 C C . LEU A 1 83 ? 25.367 -2.244 -8.993 1.00 57.56 83 LEU A C 1
ATOM 669 O O . LEU A 1 83 ? 26.384 -1.553 -8.910 1.00 57.56 83 LEU A O 1
ATOM 673 N N . LEU A 1 84 ? 24.371 -2.161 -8.111 1.00 51.50 84 LEU A N 1
ATOM 674 C CA . LEU A 1 84 ? 24.565 -1.577 -6.795 1.00 51.50 84 LEU A CA 1
ATOM 675 C C . LEU A 1 84 ? 25.652 -2.430 -6.140 1.00 51.50 84 LEU A C 1
ATOM 677 O O . LEU A 1 84 ? 25.388 -3.536 -5.676 1.00 51.50 84 LEU A O 1
ATOM 681 N N . ASN A 1 85 ? 26.888 -1.935 -6.189 1.00 42.97 85 ASN A N 1
ATOM 682 C CA . ASN A 1 85 ? 28.057 -2.507 -5.538 1.00 42.97 85 ASN A CA 1
ATOM 683 C C . ASN A 1 85 ? 27.896 -2.383 -4.021 1.00 42.97 85 ASN A C 1
ATOM 685 O O . ASN A 1 85 ? 28.606 -1.619 -3.382 1.00 42.97 85 ASN A O 1
ATOM 689 N N . ASN A 1 86 ? 26.965 -3.129 -3.441 1.00 43.47 86 ASN A N 1
ATOM 690 C CA . ASN A 1 86 ? 26.866 -3.301 -2.004 1.00 43.47 86 ASN A CA 1
ATOM 691 C C . ASN A 1 86 ? 27.005 -4.791 -1.731 1.00 43.47 86 ASN A C 1
ATOM 693 O O . ASN A 1 86 ? 26.031 -5.540 -1.765 1.00 43.47 86 ASN A O 1
ATOM 697 N N . GLY A 1 87 ? 28.255 -5.209 -1.521 1.00 47.41 87 GLY A N 1
ATOM 698 C CA . GLY A 1 87 ? 28.616 -6.566 -1.144 1.00 47.41 87 GLY A CA 1
ATOM 699 C C . GLY A 1 87 ? 27.894 -7.000 0.126 1.00 47.41 87 GLY A C 1
ATOM 700 O O . GLY A 1 87 ? 28.348 -6.726 1.233 1.00 47.41 87 GLY A O 1
ATOM 701 N N . VAL A 1 88 ? 26.790 -7.719 -0.044 1.00 44.78 88 VAL A N 1
ATOM 702 C CA . VAL A 1 88 ? 26.166 -8.504 1.015 1.00 44.78 88 VAL A CA 1
ATOM 703 C C . VAL A 1 88 ? 26.270 -9.960 0.586 1.00 44.78 88 VAL A C 1
ATOM 705 O O . VAL A 1 88 ? 25.514 -10.436 -0.257 1.00 44.78 88 VAL A O 1
ATOM 708 N N . ASN A 1 89 ? 27.280 -10.639 1.134 1.00 33.78 89 ASN A N 1
ATOM 709 C CA . ASN A 1 89 ? 27.362 -12.094 1.130 1.00 33.78 89 ASN A CA 1
ATOM 710 C C . ASN A 1 89 ? 26.149 -12.633 1.891 1.00 33.78 89 ASN A C 1
ATOM 712 O O . ASN A 1 89 ? 25.991 -12.339 3.076 1.00 33.78 89 ASN A O 1
ATOM 716 N N . PHE A 1 90 ? 25.319 -13.422 1.219 1.00 42.88 90 PHE A N 1
ATOM 717 C CA . PHE A 1 90 ? 24.390 -14.320 1.889 1.00 42.88 90 PHE A CA 1
ATOM 718 C C . PHE A 1 90 ? 25.144 -15.627 2.149 1.00 42.88 90 PHE A C 1
ATOM 720 O O . PHE A 1 90 ? 25.404 -16.384 1.214 1.00 42.88 90 PHE A O 1
ATOM 727 N N . ILE A 1 91 ? 25.539 -15.834 3.407 1.00 49.56 91 ILE A N 1
ATOM 728 C CA . ILE A 1 91 ? 25.822 -17.155 3.984 1.00 49.56 91 ILE A CA 1
ATOM 729 C C . ILE A 1 91 ? 24.709 -17.448 4.982 1.00 49.56 91 ILE A C 1
ATOM 731 O O . ILE A 1 91 ? 24.346 -16.497 5.714 1.00 49.56 91 ILE A O 1
#

Foldseek 3Di:
DAADDDFWTWDADPVPRDIAIDGPVQEPDPCVPDDHPFDWDWDWDQDPVVRDIHTGNTYTDPPPPPDPDDDDDDCPDDDDPPPPPDDDDDD

pLDDT: mean 84.28, std 16.62, range [33.78, 97.69]